Protein AF-A0A967LBC7-F1 (afdb_monomer)

Structure (mmCIF, N/CA/C/O backbone):
data_AF-A0A967LBC7-F1
#
_entry.id   AF-A0A967LBC7-F1
#
loop_
_atom_site.group_PDB
_atom_site.id
_atom_site.type_symbol
_atom_site.label_atom_id
_atom_site.label_alt_id
_atom_site.label_comp_id
_atom_site.label_asym_id
_atom_site.label_entity_id
_atom_site.label_seq_id
_atom_site.pdbx_PDB_ins_code
_atom_site.Cartn_x
_atom_site.Cartn_y
_atom_site.Cartn_z
_atom_site.occupancy
_atom_site.B_iso_or_equiv
_atom_site.auth_seq_id
_atom_site.auth_comp_id
_atom_site.auth_asym_id
_atom_site.auth_atom_id
_atom_site.pdbx_PDB_model_num
ATOM 1 N N . MET A 1 1 ? 9.483 -4.897 -26.899 1.00 40.34 1 MET A N 1
ATOM 2 C CA . MET A 1 1 ? 9.656 -5.469 -25.546 1.00 40.34 1 MET A CA 1
ATOM 3 C C . MET A 1 1 ? 8.285 -5.809 -24.988 1.00 40.34 1 MET A C 1
ATOM 5 O O . MET A 1 1 ? 7.373 -5.030 -25.248 1.00 40.34 1 MET A O 1
ATOM 9 N N . PRO A 1 2 ? 8.104 -6.936 -24.280 1.00 46.12 2 PRO A N 1
ATOM 10 C CA . PRO A 1 2 ? 6.880 -7.150 -23.517 1.00 46.12 2 PRO A CA 1
ATOM 11 C C . PRO A 1 2 ? 6.729 -6.031 -22.470 1.00 46.12 2 PRO A C 1
ATOM 13 O O . PRO A 1 2 ? 7.746 -5.519 -21.991 1.00 46.12 2 PRO A O 1
ATOM 16 N N . PRO A 1 3 ? 5.495 -5.619 -22.133 1.00 53.00 3 PRO A N 1
ATOM 17 C CA . PRO A 1 3 ? 5.282 -4.653 -21.065 1.00 53.00 3 PRO A CA 1
ATOM 18 C C . PRO A 1 3 ? 5.883 -5.194 -19.757 1.00 53.00 3 PRO A C 1
ATOM 20 O O . PRO A 1 3 ? 5.884 -6.417 -19.559 1.00 53.00 3 PRO A O 1
ATOM 23 N N . PRO A 1 4 ? 6.388 -4.321 -18.865 1.00 59.84 4 PRO A N 1
ATOM 24 C CA . PRO A 1 4 ? 6.867 -4.736 -17.554 1.00 59.84 4 PRO A CA 1
ATOM 25 C C . PRO A 1 4 ? 5.818 -5.617 -16.875 1.00 59.84 4 PRO A C 1
ATOM 27 O O . PRO A 1 4 ? 4.621 -5.320 -16.927 1.00 59.84 4 PRO A O 1
ATOM 30 N N . ALA A 1 5 ? 6.244 -6.727 -16.274 1.00 60.44 5 ALA A N 1
ATOM 31 C CA . ALA A 1 5 ? 5.322 -7.600 -15.567 1.00 60.44 5 ALA A CA 1
ATOM 32 C C . ALA A 1 5 ? 4.656 -6.808 -14.431 1.00 60.44 5 ALA A C 1
ATOM 34 O O . ALA A 1 5 ? 5.318 -6.392 -13.480 1.00 60.44 5 ALA A O 1
ATOM 35 N N . ALA A 1 6 ? 3.345 -6.597 -14.541 1.00 63.69 6 ALA A N 1
ATOM 36 C CA . ALA A 1 6 ? 2.558 -5.950 -13.505 1.00 63.69 6 ALA A CA 1
ATOM 37 C C . ALA A 1 6 ? 2.623 -6.781 -12.217 1.00 63.69 6 ALA A C 1
ATOM 39 O O . ALA A 1 6 ? 2.187 -7.935 -12.187 1.00 63.69 6 ALA A O 1
ATOM 40 N N . ARG A 1 7 ? 3.165 -6.188 -11.152 1.00 75.50 7 ARG A N 1
ATOM 41 C CA . ARG A 1 7 ? 3.040 -6.725 -9.794 1.00 75.50 7 ARG A CA 1
ATOM 42 C C . ARG A 1 7 ? 1.600 -6.527 -9.331 1.00 75.50 7 ARG A C 1
ATOM 44 O O . ARG A 1 7 ? 1.000 -5.492 -9.614 1.00 75.50 7 ARG A O 1
ATOM 51 N N . LYS A 1 8 ? 1.035 -7.512 -8.640 1.00 82.00 8 LYS A N 1
ATOM 52 C CA . LYS A 1 8 ? -0.255 -7.377 -7.950 1.00 82.00 8 LYS A CA 1
ATOM 53 C C . LYS A 1 8 ? -0.018 -7.591 -6.469 1.00 82.00 8 LYS A C 1
ATOM 55 O O . LYS A 1 8 ? 0.691 -8.525 -6.107 1.00 82.00 8 LYS A O 1
ATOM 60 N N . LEU A 1 9 ? -0.614 -6.753 -5.636 1.00 85.88 9 LEU A N 1
ATOM 61 C CA . LEU A 1 9 ? -0.541 -6.897 -4.189 1.00 85.88 9 LEU A CA 1
ATOM 62 C C . LEU A 1 9 ? -1.938 -7.155 -3.641 1.00 85.88 9 LEU A C 1
ATOM 64 O O . LEU A 1 9 ? -2.916 -6.527 -4.056 1.00 85.88 9 LEU A O 1
ATOM 68 N N . TRP A 1 10 ? -2.015 -8.155 -2.772 1.00 89.31 10 TRP A N 1
ATOM 69 C CA . TRP A 1 10 ? -3.203 -8.504 -2.013 1.00 89.31 10 TRP A CA 1
ATOM 70 C C . TRP A 1 10 ? -2.913 -8.223 -0.545 1.00 89.31 10 TRP A C 1
ATOM 72 O O . TRP A 1 10 ? -1.948 -8.755 0.003 1.00 89.31 10 TRP A O 1
ATOM 82 N N . GLU A 1 11 ? -3.747 -7.409 0.089 1.00 92.19 11 GLU A N 1
ATOM 83 C CA . GLU A 1 11 ? -3.709 -7.188 1.532 1.00 92.19 11 GLU A CA 1
ATOM 84 C C . GLU A 1 11 ? -4.945 -7.824 2.170 1.00 92.19 11 GLU A C 1
ATOM 86 O O . GLU A 1 11 ? -6.077 -7.450 1.864 1.00 92.19 11 GLU A O 1
ATOM 91 N N . PHE A 1 12 ? -4.723 -8.799 3.049 1.00 96.75 12 PHE A N 1
ATOM 92 C CA . PHE A 1 12 ? -5.750 -9.475 3.831 1.00 96.75 12 PHE A CA 1
ATOM 93 C C . PHE A 1 12 ? -5.919 -8.764 5.173 1.00 96.75 12 PHE A C 1
ATOM 95 O O . PHE A 1 12 ? -4.982 -8.704 5.975 1.00 96.75 12 PHE A O 1
ATOM 102 N N . ALA A 1 13 ? -7.124 -8.270 5.439 1.00 97.19 13 ALA A N 1
ATOM 103 C CA . ALA A 1 13 ? -7.467 -7.598 6.684 1.00 97.19 13 ALA A CA 1
ATOM 104 C C . ALA A 1 13 ? -7.687 -8.638 7.800 1.00 97.19 13 ALA A C 1
ATOM 106 O O . ALA A 1 13 ? -8.698 -9.342 7.820 1.00 97.19 13 ALA A O 1
ATOM 107 N N . LEU A 1 14 ? -6.734 -8.779 8.729 1.00 97.69 14 LEU A N 1
ATOM 108 C CA . LEU A 1 14 ? -6.871 -9.701 9.872 1.00 97.69 14 LEU A CA 1
ATOM 109 C C . LEU A 1 14 ? -7.752 -9.103 10.976 1.00 97.69 14 LEU A C 1
ATOM 111 O O . LEU A 1 14 ? -8.451 -9.832 11.688 1.00 97.69 14 LEU A O 1
ATOM 115 N N . ASP A 1 15 ? -7.728 -7.777 11.062 1.00 97.56 15 ASP A N 1
ATOM 116 C CA . ASP A 1 15 ? -8.656 -6.932 11.799 1.00 97.56 15 ASP A CA 1
ATOM 117 C C . ASP A 1 15 ? -9.381 -6.012 10.810 1.00 97.56 15 ASP A C 1
ATOM 119 O O . ASP A 1 15 ? -8.933 -5.833 9.680 1.00 97.56 15 ASP A O 1
ATOM 123 N N . GLU A 1 16 ? -10.507 -5.435 11.218 1.00 97.19 16 GLU A N 1
ATOM 124 C CA . GLU A 1 16 ? -11.204 -4.433 10.408 1.00 97.19 16 GLU A CA 1
ATOM 125 C C . GLU A 1 16 ? -10.315 -3.200 10.191 1.00 97.19 16 GLU A C 1
ATOM 127 O O . GLU A 1 16 ? -9.728 -2.681 11.139 1.00 97.19 16 GLU A O 1
ATOM 132 N N . ALA A 1 17 ? -10.229 -2.728 8.948 1.00 97.38 17 ALA A N 1
ATOM 133 C CA . ALA A 1 17 ? -9.530 -1.512 8.564 1.00 97.38 17 ALA A CA 1
ATOM 134 C C . ALA A 1 17 ? -10.547 -0.390 8.329 1.00 97.38 17 ALA A C 1
ATOM 136 O O . ALA A 1 17 ? -11.369 -0.458 7.415 1.00 97.38 17 ALA A O 1
ATOM 137 N N . THR A 1 18 ? -10.469 0.659 9.138 1.00 96.81 18 THR A N 1
ATOM 138 C CA . THR A 1 18 ? -11.338 1.837 9.112 1.00 96.81 18 THR A CA 1
ATOM 139 C C . THR A 1 18 ? -10.519 3.093 8.826 1.00 96.81 18 THR A C 1
ATOM 141 O O . THR A 1 18 ? -9.289 3.074 8.831 1.00 96.81 18 THR A O 1
ATOM 144 N N . PHE A 1 19 ? -11.193 4.220 8.600 1.00 96.25 19 PHE A N 1
ATOM 145 C CA . PHE A 1 19 ? -10.516 5.515 8.508 1.00 96.25 19 PHE A CA 1
ATOM 146 C C . PHE A 1 19 ? -9.690 5.834 9.763 1.00 96.25 19 PHE A C 1
ATOM 148 O O . PHE A 1 19 ? -8.570 6.316 9.649 1.00 96.25 19 PHE A O 1
ATOM 155 N N . GLU A 1 20 ? -10.230 5.541 10.947 1.00 96.69 20 GLU A N 1
ATOM 156 C CA . GLU A 1 20 ? -9.634 5.893 12.240 1.00 96.69 20 GLU A CA 1
ATOM 157 C C . GLU A 1 20 ? -8.408 5.041 12.589 1.00 96.69 20 GLU A C 1
ATOM 159 O O . GLU A 1 20 ? -7.430 5.545 13.141 1.00 96.69 20 GLU A O 1
ATOM 164 N N . ASN A 1 21 ? -8.435 3.747 12.252 1.00 96.88 21 ASN A N 1
ATOM 165 C CA . ASN A 1 21 ? -7.347 2.830 12.592 1.00 96.88 21 ASN A CA 1
ATOM 166 C C . ASN A 1 21 ? -6.320 2.625 11.465 1.00 96.88 21 ASN A C 1
ATOM 168 O O . ASN A 1 21 ? -5.491 1.714 11.536 1.00 96.88 21 ASN A O 1
ATOM 172 N N . GLY A 1 22 ? -6.356 3.486 10.445 1.00 96.2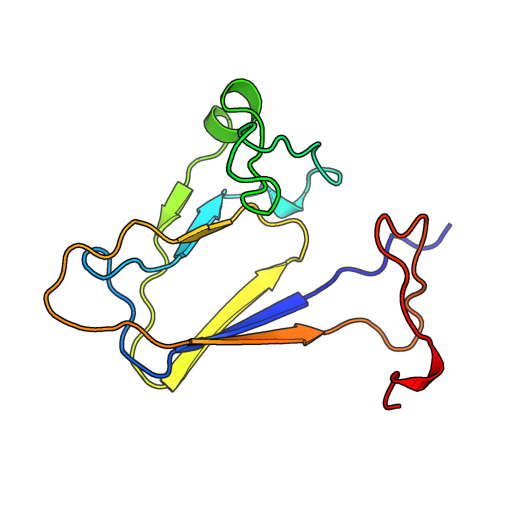5 22 GLY A N 1
ATOM 173 C CA . GLY A 1 22 ? -5.341 3.541 9.399 1.00 96.25 22 GLY A CA 1
ATOM 174 C C . GLY A 1 22 ? -5.580 2.585 8.232 1.00 96.25 22 GLY A C 1
ATOM 175 O O . GLY A 1 22 ? -4.677 1.835 7.861 1.00 96.25 22 GLY A O 1
ATOM 176 N N . CYS A 1 23 ? -6.775 2.579 7.634 1.00 96.56 23 CYS A N 1
ATOM 177 C CA . CYS A 1 23 ? -6.992 1.912 6.345 1.00 96.56 23 CYS A CA 1
ATOM 178 C C . CYS A 1 23 ? -6.093 2.488 5.237 1.00 96.56 23 CYS A C 1
ATOM 180 O O . CYS A 1 23 ? -5.511 3.571 5.368 1.00 96.56 23 CYS A O 1
ATOM 182 N N . LEU A 1 24 ? -5.979 1.746 4.134 1.00 95.81 24 LEU A N 1
ATOM 183 C CA . LEU A 1 24 ? -5.241 2.207 2.966 1.00 95.81 24 LEU A CA 1
ATOM 184 C C . LEU A 1 24 ? -5.978 3.345 2.262 1.00 95.81 24 LEU A C 1
ATOM 186 O O . LEU A 1 24 ? -7.196 3.328 2.109 1.00 95.81 24 LEU A O 1
ATOM 190 N N . PHE A 1 25 ? -5.204 4.285 1.744 1.00 95.94 25 PHE A N 1
ATOM 191 C CA . PHE A 1 25 ? -5.619 5.253 0.744 1.00 95.94 25 PHE A CA 1
ATOM 192 C C . PHE A 1 25 ? -4.927 4.912 -0.564 1.00 95.94 25 PHE A C 1
ATOM 194 O O . PHE A 1 25 ? -3.733 4.631 -0.559 1.00 95.94 25 PHE A O 1
ATOM 201 N N . SER A 1 26 ? -5.659 4.962 -1.671 1.00 95.56 26 SER A N 1
ATOM 202 C CA . SER A 1 26 ? -5.142 4.697 -3.015 1.00 95.56 26 SER A CA 1
ATOM 203 C C 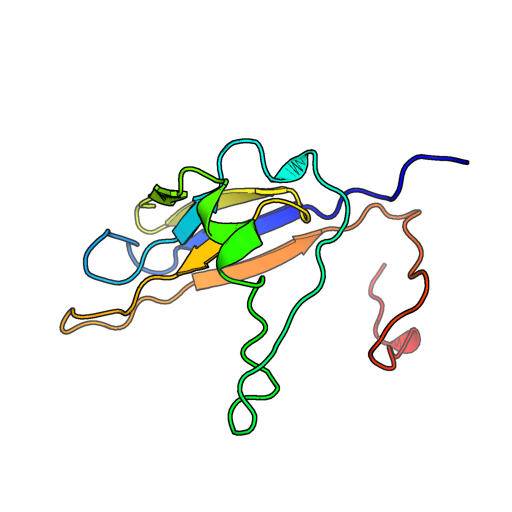. SER A 1 26 ? -5.228 5.951 -3.876 1.00 95.56 26 SER A C 1
ATOM 205 O O . SER A 1 26 ? -6.233 6.655 -3.835 1.00 95.56 26 SER A O 1
ATOM 207 N N . GLY A 1 27 ? -4.182 6.235 -4.649 1.00 96.00 27 GLY A N 1
ATOM 208 C CA . GLY A 1 27 ? -4.170 7.326 -5.618 1.00 96.00 27 GLY A CA 1
ATOM 209 C C . GLY A 1 27 ? -4.902 6.925 -6.893 1.00 96.00 27 GLY A C 1
ATOM 210 O O . GLY A 1 27 ? -4.420 6.059 -7.631 1.00 96.00 27 GLY A O 1
ATOM 211 N N . ASP A 1 28 ? -6.041 7.553 -7.167 1.00 94.94 28 ASP A N 1
ATOM 212 C CA . ASP A 1 28 ? -6.879 7.229 -8.324 1.00 94.94 28 ASP A CA 1
ATOM 213 C C . ASP A 1 28 ? -6.092 7.402 -9.639 1.00 94.94 28 ASP A C 1
ATOM 215 O O . ASP A 1 28 ? -5.502 8.451 -9.896 1.00 94.94 28 ASP A O 1
ATOM 219 N N . GLY A 1 29 ? -6.054 6.358 -10.475 1.00 94.50 29 GLY A N 1
ATOM 220 C CA . GLY A 1 29 ? -5.376 6.372 -11.781 1.00 94.50 29 GLY A CA 1
ATOM 221 C C . GLY A 1 29 ? -3.841 6.354 -11.742 1.00 94.50 29 GLY A C 1
ATOM 222 O O . GLY A 1 29 ? -3.212 6.199 -12.787 1.00 94.50 29 GLY A O 1
ATOM 223 N N . SER A 1 30 ? -3.221 6.436 -10.561 1.00 94.94 30 SER A N 1
ATOM 224 C CA . SER A 1 30 ? -1.755 6.459 -10.413 1.00 94.94 30 SER A CA 1
ATOM 225 C C . SER A 1 30 ? -1.052 5.206 -10.947 1.00 94.94 30 SER A C 1
ATOM 227 O O . SER A 1 30 ? 0.116 5.247 -11.317 1.00 94.94 30 SER A O 1
ATOM 229 N N . ASN A 1 31 ? -1.773 4.091 -11.083 1.00 93.25 31 ASN A N 1
ATOM 230 C CA . ASN A 1 31 ? -1.254 2.853 -11.660 1.00 93.25 31 ASN A CA 1
ATOM 231 C C . ASN A 1 31 ? -0.849 2.961 -13.141 1.00 93.25 31 ASN A C 1
ATOM 233 O O . ASN A 1 31 ? -0.258 2.013 -13.660 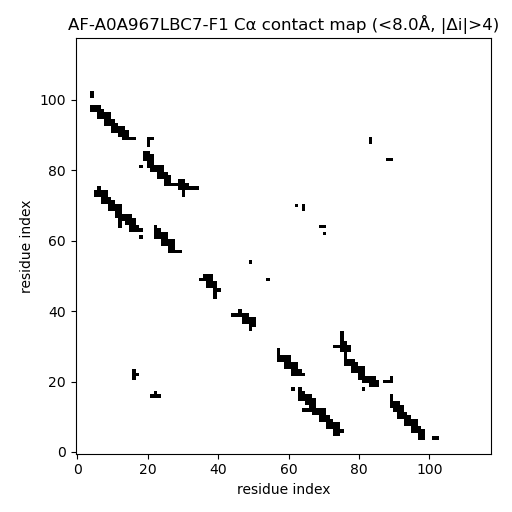1.00 93.25 31 ASN A O 1
ATOM 237 N N . HIS A 1 32 ? -1.229 4.044 -13.823 1.00 91.69 32 HIS A N 1
ATOM 238 C CA . HIS A 1 32 ? -0.866 4.312 -15.214 1.00 91.69 32 HIS A CA 1
ATOM 239 C C . HIS A 1 32 ? 0.474 5.040 -15.361 1.00 91.69 32 HIS A C 1
ATOM 241 O O . HIS A 1 32 ? 0.994 5.127 -16.473 1.00 91.69 32 HIS A O 1
ATOM 247 N N . GLU A 1 33 ? 1.048 5.518 -14.259 1.00 91.00 33 GLU A N 1
ATOM 248 C CA . GLU A 1 33 ? 2.364 6.142 -14.250 1.00 91.00 33 GLU A CA 1
ATOM 249 C C . GLU A 1 33 ? 3.497 5.110 -14.399 1.00 91.00 33 GLU A C 1
ATOM 251 O O . GLU A 1 33 ? 3.336 3.920 -14.074 1.00 91.00 33 GLU A O 1
ATOM 256 N N . PRO A 1 34 ? 4.688 5.548 -14.850 1.00 89.75 34 PRO A N 1
ATOM 257 C CA . PRO A 1 34 ? 5.909 4.792 -14.611 1.00 89.75 34 PRO A CA 1
ATOM 258 C C . PRO A 1 34 ? 6.175 4.644 -13.103 1.00 89.75 34 PRO A C 1
ATOM 260 O O . PRO A 1 34 ? 5.522 5.260 -12.262 1.00 89.75 34 PRO A O 1
ATOM 263 N N . ILE A 1 35 ? 7.170 3.827 -12.748 1.00 86.88 35 ILE A N 1
ATOM 264 C CA . ILE A 1 35 ? 7.663 3.799 -11.367 1.00 86.88 35 ILE A CA 1
ATOM 265 C C . ILE A 1 35 ? 8.203 5.191 -11.031 1.00 86.88 35 ILE A C 1
ATOM 267 O O . ILE A 1 35 ? 9.158 5.648 -11.656 1.00 86.88 35 ILE A O 1
ATOM 271 N N . LEU A 1 36 ? 7.561 5.853 -10.070 1.00 90.50 36 LEU A N 1
ATOM 272 C CA . LEU A 1 36 ? 7.952 7.175 -9.598 1.00 90.50 36 LEU A CA 1
ATOM 273 C C . LEU A 1 36 ? 9.158 7.066 -8.662 1.00 90.50 36 LEU A C 1
ATOM 275 O O . LEU A 1 36 ? 9.308 6.080 -7.930 1.00 90.50 36 LEU A O 1
ATOM 279 N N . ASP A 1 37 ? 9.994 8.099 -8.664 1.00 90.25 37 ASP A N 1
ATOM 280 C CA . ASP A 1 37 ? 11.103 8.194 -7.724 1.00 90.25 37 ASP A CA 1
ATOM 281 C C . ASP A 1 37 ? 10.583 8.283 -6.288 1.00 90.25 37 ASP A C 1
ATOM 283 O O . ASP A 1 37 ? 9.559 8.914 -6.009 1.00 90.25 37 ASP A O 1
ATOM 287 N N . HIS A 1 38 ? 11.306 7.630 -5.381 1.00 91.56 38 HIS A N 1
ATOM 288 C CA . HIS A 1 38 ? 11.026 7.667 -3.953 1.00 91.56 38 HIS A CA 1
ATOM 289 C C . HIS A 1 38 ? 12.157 8.387 -3.226 1.00 91.56 38 HIS A C 1
ATOM 291 O O . HIS A 1 38 ? 13.336 8.190 -3.525 1.00 91.56 38 HIS A O 1
ATOM 297 N N . ILE A 1 39 ? 11.779 9.190 -2.243 1.00 93.62 39 ILE A N 1
ATOM 298 C CA . ILE A 1 39 ? 12.663 9.829 -1.276 1.00 93.62 39 ILE A CA 1
ATOM 299 C C . ILE A 1 39 ? 12.438 9.194 0.095 1.00 93.62 39 ILE A C 1
ATOM 301 O O . ILE A 1 39 ? 11.369 8.651 0.364 1.00 93.62 39 ILE A O 1
ATOM 305 N N . ALA A 1 40 ? 13.433 9.272 0.967 1.00 92.25 40 ALA A N 1
ATOM 306 C CA . ALA A 1 40 ? 13.299 8.878 2.362 1.00 92.25 40 ALA A CA 1
ATOM 307 C C . ALA A 1 40 ? 13.803 10.020 3.253 1.00 92.25 40 ALA A C 1
ATOM 309 O O . ALA A 1 40 ? 14.808 10.652 2.903 1.00 92.25 40 ALA A O 1
ATOM 310 N N . PRO A 1 41 ? 13.144 10.304 4.389 1.00 92.69 41 PRO A N 1
ATOM 311 C CA . PRO A 1 41 ? 13.715 11.175 5.407 1.00 92.69 41 PRO A CA 1
ATOM 312 C C . PRO A 1 41 ? 15.086 10.646 5.871 1.00 92.69 41 PRO A C 1
ATOM 314 O O . PRO A 1 41 ? 15.260 9.427 5.942 1.00 92.69 41 PRO A O 1
ATOM 317 N N . PRO A 1 42 ? 16.053 11.521 6.222 1.00 91.88 42 PRO A N 1
ATOM 318 C CA . PRO A 1 42 ? 17.409 11.101 6.592 1.00 91.88 42 PRO A CA 1
ATOM 319 C C . PRO A 1 42 ? 17.466 10.044 7.703 1.00 91.88 42 PRO A C 1
ATOM 321 O O . PRO A 1 42 ? 18.269 9.117 7.624 1.00 91.88 42 PRO A O 1
ATOM 324 N N . ASP A 1 43 ? 16.580 10.154 8.695 1.00 94.50 43 ASP A N 1
ATOM 325 C CA . ASP A 1 43 ? 16.531 9.260 9.858 1.00 94.50 43 ASP A CA 1
ATOM 326 C C . ASP A 1 43 ? 15.570 8.067 9.670 1.00 94.50 43 ASP A C 1
ATOM 328 O O . ASP A 1 43 ? 15.454 7.209 10.545 1.00 94.50 43 ASP A O 1
ATOM 332 N N . GLU A 1 44 ? 14.894 7.975 8.519 1.00 91.75 44 GLU A N 1
ATOM 333 C CA . GLU A 1 44 ? 13.900 6.940 8.214 1.00 91.75 44 GLU A CA 1
ATOM 334 C C . GLU A 1 44 ? 14.135 6.334 6.815 1.00 91.75 44 GLU A C 1
ATOM 336 O O . GLU A 1 44 ? 13.268 6.414 5.944 1.00 91.75 44 GLU A O 1
ATOM 341 N N . PRO A 1 45 ? 15.287 5.682 6.558 1.00 87.38 45 PRO A N 1
ATOM 342 C CA . PRO A 1 45 ? 15.692 5.249 5.212 1.00 87.38 45 PRO A CA 1
ATOM 343 C C . PRO A 1 45 ? 14.759 4.210 4.568 1.00 87.38 45 PRO A C 1
ATOM 345 O O . PRO A 1 45 ? 14.807 3.994 3.358 1.00 87.38 45 PRO A O 1
ATOM 348 N N . PHE A 1 46 ? 13.913 3.556 5.366 1.00 86.00 46 PHE A N 1
ATOM 349 C CA . PHE A 1 46 ? 12.918 2.585 4.903 1.00 86.00 46 PHE A CA 1
ATOM 350 C C . PHE A 1 46 ? 11.519 3.195 4.722 1.00 86.00 46 PHE A C 1
ATOM 352 O O . PHE A 1 46 ? 10.628 2.524 4.205 1.00 86.00 46 PHE A O 1
ATOM 359 N N . ASN A 1 47 ? 11.320 4.457 5.117 1.00 89.12 47 ASN A N 1
ATOM 360 C CA . ASN A 1 47 ? 10.089 5.204 4.888 1.00 89.12 47 ASN A CA 1
ATOM 361 C C . ASN A 1 47 ? 10.139 5.864 3.503 1.00 89.12 47 ASN A C 1
ATOM 363 O O . ASN A 1 47 ? 10.362 7.068 3.367 1.00 89.12 47 ASN A O 1
ATOM 367 N N . LEU A 1 48 ? 9.991 5.034 2.468 1.00 90.12 48 LEU A N 1
ATOM 368 C CA . LEU A 1 48 ? 9.982 5.477 1.079 1.00 90.12 48 LEU A CA 1
ATOM 369 C C . LEU A 1 48 ? 8.683 6.225 0.768 1.00 90.12 48 LEU A C 1
ATOM 371 O O . LEU A 1 48 ? 7.590 5.672 0.867 1.00 90.12 48 LEU A O 1
ATOM 375 N N . GLN A 1 49 ? 8.821 7.469 0.333 1.00 92.62 49 GLN A N 1
ATOM 376 C CA . GLN A 1 49 ? 7.724 8.369 0.005 1.00 92.62 49 GLN A CA 1
ATOM 377 C C . GLN A 1 49 ? 7.897 8.904 -1.412 1.00 92.62 49 GLN A C 1
ATOM 379 O O . GLN A 1 49 ? 9.013 9.148 -1.865 1.00 92.62 49 GLN A O 1
ATOM 384 N N . VAL A 1 50 ? 6.793 9.137 -2.114 1.00 94.12 50 VAL A N 1
ATOM 385 C CA . VAL A 1 50 ? 6.822 9.898 -3.368 1.00 94.12 50 VAL A CA 1
ATOM 386 C C . VAL A 1 50 ? 6.918 11.390 -3.032 1.00 94.12 50 VAL A C 1
ATOM 388 O O . VAL A 1 50 ? 6.218 11.829 -2.115 1.00 94.12 50 VAL A O 1
ATOM 391 N N . PRO A 1 51 ? 7.732 12.187 -3.756 1.00 94.38 51 PRO A N 1
ATOM 392 C CA . PRO A 1 51 ? 7.830 13.623 -3.522 1.00 94.38 51 PRO A CA 1
ATOM 393 C C . PRO A 1 51 ? 6.451 14.311 -3.456 1.00 94.38 51 PRO A C 1
ATOM 395 O O . PRO A 1 51 ? 5.593 14.037 -4.310 1.00 94.38 51 PRO A O 1
ATOM 398 N N . PRO A 1 52 ? 6.198 15.196 -2.471 1.00 92.12 52 PRO A N 1
ATOM 399 C CA . PRO A 1 52 ? 4.881 15.803 -2.251 1.00 92.12 52 PRO A CA 1
ATOM 400 C C . PRO A 1 52 ? 4.289 16.518 -3.477 1.00 92.12 52 PRO A C 1
ATOM 402 O O . PRO A 1 52 ? 3.081 16.471 -3.716 1.00 92.12 52 PRO A O 1
ATOM 405 N N . GLU A 1 53 ? 5.126 17.149 -4.296 1.00 94.19 53 GLU A N 1
ATOM 406 C CA . GLU A 1 53 ? 4.763 17.834 -5.541 1.00 94.19 53 GLU A CA 1
ATOM 407 C C . GLU A 1 53 ? 4.265 16.889 -6.650 1.00 94.19 53 GLU A C 1
ATOM 409 O O . GLU A 1 53 ? 3.605 17.318 -7.604 1.00 94.19 53 GLU A O 1
ATOM 414 N N . ILE A 1 54 ? 4.574 15.596 -6.538 1.00 93.75 54 ILE A N 1
ATOM 415 C CA . ILE A 1 54 ? 4.047 14.542 -7.406 1.00 93.75 54 ILE A CA 1
ATOM 416 C C . ILE A 1 54 ? 2.827 13.899 -6.746 1.00 93.75 54 ILE A C 1
ATOM 418 O O . ILE A 1 54 ? 1.788 13.771 -7.392 1.00 93.75 54 ILE A O 1
ATOM 422 N N . ALA A 1 55 ? 2.917 13.545 -5.460 1.00 92.38 55 ALA A N 1
ATOM 423 C CA . ALA A 1 55 ? 1.832 12.887 -4.729 1.00 92.38 55 ALA A CA 1
ATOM 424 C C . ALA A 1 55 ? 0.541 13.728 -4.706 1.00 92.38 55 ALA A C 1
ATOM 426 O O . ALA A 1 55 ? -0.551 13.194 -4.889 1.00 92.38 55 ALA A O 1
ATOM 427 N N . SER A 1 56 ? 0.666 15.054 -4.577 1.00 94.44 56 SER A N 1
ATOM 428 C CA . SER A 1 56 ? -0.457 16.008 -4.583 1.00 94.44 56 SER A CA 1
ATOM 429 C C . SER A 1 56 ? -1.260 16.056 -5.890 1.00 94.44 56 SER A C 1
ATOM 431 O O . SER A 1 56 ? -2.350 16.627 -5.912 1.00 94.44 56 SER A O 1
ATOM 433 N N . ARG A 1 57 ? -0.767 15.44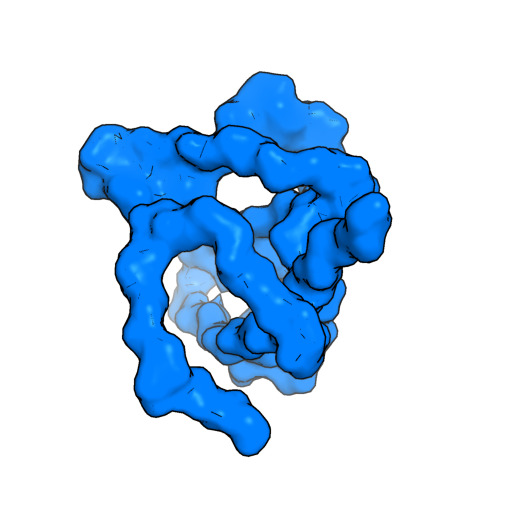6 -6.977 1.00 95.69 57 ARG A N 1
ATOM 434 C CA . ARG A 1 57 ? -1.485 15.349 -8.260 1.00 95.69 57 ARG A CA 1
ATOM 435 C C . ARG A 1 57 ? -2.593 14.300 -8.238 1.00 95.69 57 ARG A C 1
ATOM 437 O O . ARG A 1 57 ? -3.468 14.332 -9.100 1.00 95.69 57 ARG A O 1
ATOM 444 N N . TYR A 1 58 ? -2.561 13.381 -7.275 1.00 95.50 58 TYR A N 1
ATOM 445 C CA . TYR A 1 58 ? -3.503 12.274 -7.189 1.00 95.50 58 TYR A CA 1
ATOM 446 C C . TYR A 1 58 ? -4.523 12.516 -6.092 1.00 95.50 58 TYR A C 1
ATOM 448 O O . TYR A 1 58 ? -4.194 12.841 -4.951 1.00 95.50 58 TYR A O 1
ATOM 456 N N . ARG A 1 59 ? -5.791 12.284 -6.431 1.00 96.44 59 ARG A N 1
ATOM 457 C CA . ARG A 1 59 ? -6.831 12.152 -5.419 1.00 96.44 59 ARG A CA 1
ATOM 458 C C . ARG A 1 59 ? -6.594 10.848 -4.665 1.00 96.44 59 ARG A C 1
ATOM 460 O O . ARG A 1 59 ? -6.619 9.777 -5.265 1.00 96.44 59 ARG A O 1
ATOM 467 N N . MET A 1 60 ? -6.390 10.959 -3.358 1.00 95.69 60 MET A N 1
ATOM 468 C CA . MET A 1 60 ? -6.249 9.808 -2.473 1.00 95.69 60 MET A CA 1
ATOM 469 C C . MET A 1 60 ? -7.626 9.390 -1.954 1.00 95.69 60 MET A C 1
ATOM 471 O O . MET A 1 60 ? -8.275 10.140 -1.223 1.00 95.69 60 MET A O 1
ATOM 475 N N . THR A 1 61 ? -8.066 8.193 -2.326 1.00 95.81 61 THR A N 1
ATOM 476 C CA . THR A 1 61 ? -9.356 7.623 -1.930 1.00 95.81 61 THR A CA 1
ATOM 477 C C . THR A 1 61 ? -9.141 6.538 -0.884 1.00 95.81 61 THR A C 1
ATOM 479 O O . THR A 1 61 ? -8.365 5.607 -1.094 1.00 95.81 61 THR A O 1
ATOM 482 N N . ALA A 1 62 ? -9.820 6.655 0.254 1.00 96.31 62 ALA A N 1
ATOM 483 C CA . ALA A 1 62 ? -9.754 5.649 1.304 1.00 96.31 62 ALA A CA 1
ATOM 484 C C . ALA A 1 62 ? -10.434 4.344 0.883 1.00 96.31 62 ALA A C 1
ATOM 486 O O . ALA A 1 62 ? -11.495 4.353 0.257 1.00 96.31 62 ALA A O 1
ATOM 487 N N . ALA A 1 63 ? -9.855 3.233 1.316 1.00 95.50 63 ALA A N 1
ATOM 488 C CA . ALA A 1 63 ? -10.350 1.887 1.098 1.00 95.50 63 ALA A CA 1
ATOM 489 C C . ALA A 1 63 ? -10.460 1.142 2.442 1.00 95.50 63 ALA A C 1
ATOM 491 O O . ALA A 1 63 ? -9.595 0.323 2.764 1.00 95.50 63 ALA A O 1
ATOM 492 N N . PRO A 1 64 ? -11.502 1.418 3.253 1.00 96.88 64 PRO A N 1
ATOM 493 C CA . PRO A 1 64 ? -11.829 0.599 4.415 1.00 96.88 64 PRO A CA 1
ATOM 494 C C . PRO A 1 64 ? -12.136 -0.841 3.998 1.00 96.88 64 PRO A C 1
ATOM 496 O O . PRO A 1 64 ? -12.767 -1.077 2.965 1.00 96.88 64 PRO A O 1
ATOM 499 N N . VAL A 1 65 ? -11.719 -1.805 4.815 1.00 97.62 65 VAL A N 1
ATOM 500 C CA . VAL A 1 65 ? -11.890 -3.235 4.533 1.00 97.62 65 VAL A CA 1
ATOM 501 C C . VAL A 1 65 ? -12.376 -3.935 5.801 1.00 97.62 65 VAL A C 1
ATOM 503 O O . VAL A 1 65 ? -11.715 -3.831 6.835 1.00 97.62 65 VAL A O 1
ATOM 506 N N . PRO A 1 66 ? -13.506 -4.664 5.766 1.00 97.75 66 PRO A N 1
ATOM 507 C CA . PRO A 1 66 ? -13.969 -5.415 6.926 1.00 97.75 66 PRO A CA 1
ATOM 508 C C . PRO A 1 66 ? -12.986 -6.534 7.278 1.00 97.75 66 PRO A C 1
ATOM 510 O O . PRO A 1 66 ? -12.241 -7.022 6.425 1.00 97.75 66 PRO A O 1
ATOM 513 N N . ARG A 1 67 ? -13.020 -7.004 8.527 1.00 97.88 67 ARG A N 1
ATOM 514 C CA . ARG A 1 67 ? -12.221 -8.160 8.954 1.00 97.88 67 ARG A CA 1
ATOM 515 C C . ARG A 1 67 ? -12.463 -9.367 8.036 1.00 97.88 67 ARG A C 1
ATOM 517 O O . ARG A 1 67 ? -13.603 -9.772 7.825 1.00 97.88 67 ARG A O 1
ATOM 524 N N . GLY A 1 68 ? -11.385 -9.978 7.554 1.00 97.44 68 GLY A N 1
ATOM 525 C CA . GLY A 1 68 ? -11.400 -11.089 6.598 1.00 97.44 68 GLY A CA 1
ATOM 526 C C . GLY A 1 68 ? -11.546 -10.656 5.136 1.00 97.44 68 GLY A C 1
ATOM 527 O O . GLY A 1 68 ? -11.466 -11.501 4.247 1.00 97.44 68 GLY A O 1
ATOM 528 N N . GLY A 1 69 ? -11.746 -9.363 4.875 1.00 97.75 69 GLY A N 1
ATOM 529 C CA . GLY A 1 69 ? -11.758 -8.801 3.533 1.00 97.75 69 GLY A CA 1
ATOM 530 C C . GLY A 1 69 ? -10.361 -8.719 2.920 1.00 97.75 69 GLY A C 1
ATOM 531 O O . GLY A 1 69 ? -9.340 -8.863 3.600 1.00 97.75 69 GLY A O 1
ATOM 532 N N . VAL A 1 70 ? -10.331 -8.476 1.610 1.00 96.31 70 VAL A N 1
ATOM 533 C CA . VAL A 1 70 ? -9.095 -8.375 0.829 1.00 96.31 70 VAL A CA 1
ATOM 534 C C . VAL A 1 70 ? -9.122 -7.104 -0.006 1.00 96.31 70 VAL A C 1
ATOM 536 O O . VAL A 1 70 ? -10.093 -6.854 -0.722 1.00 96.31 70 VAL A O 1
ATOM 539 N N . SER A 1 71 ? -8.045 -6.325 0.065 1.00 93.75 71 SER A N 1
ATOM 540 C CA . SER A 1 71 ? -7.772 -5.227 -0.862 1.00 93.75 71 SER A CA 1
ATOM 541 C C . SER A 1 71 ? -6.826 -5.702 -1.961 1.00 93.75 71 SER A C 1
ATOM 543 O O . SER A 1 71 ? -5.799 -6.323 -1.681 1.00 93.75 71 SER A O 1
ATOM 545 N N . PHE A 1 72 ? -7.166 -5.400 -3.2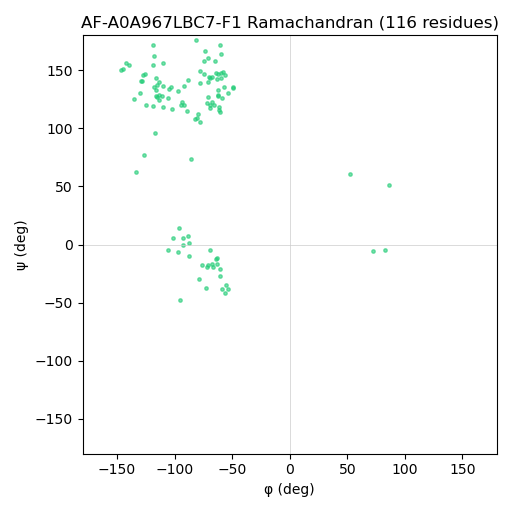13 1.00 94.12 72 PHE A N 1
ATOM 546 C CA . PHE A 1 72 ? -6.362 -5.726 -4.388 1.00 94.12 72 PHE A CA 1
ATOM 547 C C . PHE A 1 72 ? -5.884 -4.436 -5.036 1.00 94.12 72 PHE A C 1
ATOM 549 O O . PHE A 1 72 ? -6.704 -3.591 -5.395 1.00 94.12 72 PHE A O 1
ATOM 556 N N . HIS A 1 73 ? -4.580 -4.304 -5.262 1.00 92.06 73 HIS A N 1
ATOM 557 C CA . HIS A 1 73 ? -4.052 -3.155 -5.988 1.00 92.06 73 HIS A CA 1
ATOM 558 C C . HIS A 1 73 ? -2.928 -3.524 -6.955 1.00 92.06 73 HIS A C 1
ATOM 560 O O . HIS A 1 73 ? -2.248 -4.552 -6.843 1.00 92.06 73 HIS A O 1
ATOM 566 N N . HIS A 1 74 ? -2.785 -2.678 -7.973 1.00 93.12 74 HIS A N 1
ATOM 567 C CA . HIS A 1 74 ? -1.724 -2.779 -8.960 1.00 93.12 74 HIS A CA 1
ATOM 568 C C . HIS A 1 74 ? -0.404 -2.314 -8.337 1.00 93.12 74 HIS A C 1
ATOM 570 O O . HIS A 1 74 ? -0.383 -1.388 -7.535 1.00 93.12 74 HIS A O 1
ATOM 576 N N . GLY A 1 75 ? 0.720 -2.904 -8.735 1.00 90.25 75 GLY A N 1
ATOM 577 C CA . GLY A 1 75 ? 2.031 -2.598 -8.155 1.00 90.25 75 GLY A CA 1
ATOM 578 C C . GLY A 1 75 ? 2.580 -1.204 -8.473 1.00 90.25 75 GLY A C 1
ATOM 579 O O . GLY A 1 75 ? 3.652 -0.868 -7.990 1.00 90.25 75 GLY A O 1
ATOM 580 N N . HIS A 1 76 ? 1.885 -0.426 -9.308 1.00 92.12 76 HIS A N 1
ATOM 581 C CA . HIS A 1 76 ? 2.167 0.997 -9.555 1.00 92.12 76 HIS A CA 1
ATOM 582 C C . HIS A 1 76 ? 1.132 1.917 -8.886 1.00 92.12 76 HIS A C 1
ATOM 584 O O . HIS A 1 76 ? 1.252 3.131 -8.980 1.00 92.12 76 HIS A O 1
ATOM 590 N N . THR A 1 77 ? 0.081 1.375 -8.260 1.00 94.00 77 THR A N 1
ATOM 591 C CA . THR A 1 77 ? -0.885 2.203 -7.532 1.00 94.00 77 THR A CA 1
ATOM 592 C C . THR A 1 77 ? -0.175 2.829 -6.340 1.00 94.00 77 THR A C 1
ATOM 594 O O . THR A 1 77 ? 0.302 2.109 -5.460 1.00 94.00 77 THR A O 1
ATOM 597 N N . LEU A 1 78 ? -0.141 4.158 -6.287 1.00 94.69 78 LEU A N 1
ATOM 598 C CA . LEU A 1 78 ? 0.273 4.873 -5.089 1.00 94.69 78 LEU A CA 1
ATOM 599 C C . LEU A 1 78 ? -0.689 4.545 -3.961 1.00 94.69 78 LEU A C 1
ATOM 601 O O . LEU A 1 78 ? -1.904 4.672 -4.117 1.00 94.69 78 LEU A O 1
ATOM 605 N N . HIS A 1 79 ? -0.143 4.118 -2.832 1.00 94.31 79 HIS A N 1
ATOM 606 C CA . HIS A 1 79 ? -0.930 3.793 -1.660 1.00 94.31 79 HIS A CA 1
ATOM 607 C C . HIS A 1 79 ? -0.183 4.164 -0.385 1.00 94.31 79 HIS A C 1
ATOM 609 O O . HIS A 1 79 ? 1.043 4.164 -0.344 1.00 94.31 79 HIS A O 1
ATOM 615 N N . GLN A 1 80 ? -0.940 4.491 0.656 1.00 93.50 80 GLN A N 1
ATOM 616 C CA . GLN A 1 80 ? -0.414 4.768 1.990 1.00 93.50 80 GLN A CA 1
ATOM 617 C C . GLN A 1 80 ? -1.416 4.305 3.044 1.00 93.50 80 GLN A C 1
ATOM 619 O O . GLN A 1 80 ? -2.621 4.339 2.799 1.00 93.50 80 GLN A O 1
ATOM 624 N N . SER A 1 81 ? -0.937 3.898 4.217 1.00 92.88 81 SER A N 1
ATOM 625 C CA . SER A 1 81 ? -1.795 3.743 5.398 1.00 92.88 81 SER A CA 1
ATOM 626 C C . SER A 1 81 ? -1.780 5.044 6.192 1.00 92.88 81 SER A C 1
ATOM 628 O O . SER A 1 81 ? -0.715 5.627 6.392 1.00 92.88 81 SER A O 1
ATOM 630 N N . SER A 1 82 ? -2.939 5.501 6.661 1.00 87.31 82 SER A N 1
ATOM 631 C CA . SER A 1 82 ? -2.981 6.614 7.617 1.00 87.31 82 SER A CA 1
ATOM 632 C C . SER A 1 82 ? -2.467 6.189 8.993 1.00 87.31 82 SER A C 1
ATOM 634 O O . SER A 1 82 ? -2.429 5.001 9.319 1.00 87.31 82 SER A O 1
ATOM 636 N N . ALA A 1 83 ? -2.088 7.170 9.817 1.00 92.62 83 ALA A N 1
ATOM 637 C CA . ALA A 1 83 ? -1.759 6.921 11.214 1.00 92.62 83 ALA A CA 1
ATOM 638 C C . ALA A 1 83 ? -2.945 6.254 11.926 1.00 92.62 83 ALA A C 1
ATOM 640 O O . ALA A 1 83 ? -4.090 6.671 11.762 1.00 92.62 83 ALA A O 1
ATOM 641 N N . ASN A 1 84 ? -2.663 5.227 12.725 1.00 97.00 84 ASN A N 1
ATOM 642 C CA . ASN A 1 84 ? -3.667 4.610 13.578 1.00 97.00 84 ASN A CA 1
ATOM 643 C C . ASN A 1 84 ? -3.799 5.438 14.861 1.00 97.00 84 ASN A C 1
ATOM 645 O O . ASN A 1 84 ? -2.897 5.422 15.697 1.00 97.00 84 ASN A O 1
ATOM 649 N N . THR A 1 85 ? -4.910 6.161 15.000 1.00 96.94 85 THR A N 1
ATOM 650 C CA . THR A 1 85 ? -5.212 6.980 16.187 1.00 96.94 85 THR A CA 1
ATOM 651 C C . THR A 1 85 ? -6.201 6.310 17.141 1.00 96.94 85 THR A C 1
ATOM 653 O O . THR A 1 85 ? -6.632 6.936 18.105 1.00 96.94 85 THR A O 1
ATOM 656 N N . SER A 1 86 ? -6.579 5.059 16.868 1.00 96.31 86 SER A N 1
ATOM 657 C CA . SER A 1 86 ? -7.480 4.276 17.716 1.00 96.31 86 SER A CA 1
ATOM 658 C C . SER A 1 86 ? -6.748 3.632 18.903 1.00 96.31 86 SER A C 1
ATOM 660 O O . SER A 1 86 ? -5.523 3.680 19.014 1.00 96.31 86 SER A 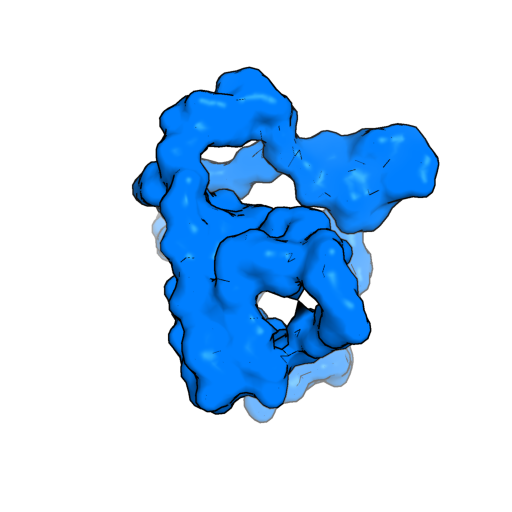O 1
ATOM 662 N N . ASP A 1 87 ? -7.502 2.968 19.779 1.00 96.81 87 ASP A N 1
ATOM 663 C CA . ASP A 1 87 ? -6.994 2.219 20.933 1.00 96.81 87 ASP A CA 1
ATOM 664 C C . ASP A 1 87 ? -6.646 0.749 20.616 1.00 96.81 87 ASP A C 1
ATOM 666 O O . ASP A 1 87 ? -6.334 -0.033 21.519 1.00 96.81 87 ASP A O 1
ATOM 670 N N . ARG A 1 88 ? -6.695 0.345 19.337 1.00 94.75 88 ARG A N 1
ATOM 671 C CA . ARG A 1 88 ? -6.504 -1.048 18.902 1.00 94.75 88 ARG A CA 1
ATOM 672 C C . ARG A 1 88 ? -5.453 -1.175 17.812 1.00 94.75 88 ARG A C 1
ATOM 674 O O . ARG A 1 88 ? -5.340 -0.347 16.912 1.00 94.75 88 ARG A O 1
ATOM 681 N N . PHE A 1 89 ? -4.725 -2.288 17.834 1.00 96.69 89 PHE A N 1
ATOM 682 C CA . PHE A 1 89 ? -3.878 -2.680 16.710 1.00 96.69 89 PHE A CA 1
ATOM 683 C C . PHE A 1 89 ? -4.726 -3.054 15.485 1.00 96.69 89 PHE A C 1
ATOM 685 O O . PHE A 1 89 ? -5.778 -3.676 15.622 1.00 96.69 89 PHE A O 1
ATOM 692 N N . ARG A 1 90 ? -4.221 -2.725 14.290 1.00 97.19 90 ARG A N 1
ATOM 693 C CA . ARG A 1 90 ? -4.813 -3.086 12.992 1.00 97.19 90 ARG A CA 1
ATOM 694 C C . ARG A 1 90 ? -3.859 -3.992 12.219 1.00 97.19 90 ARG A C 1
ATOM 696 O O . ARG A 1 90 ? -2.937 -3.513 11.556 1.00 97.19 90 ARG A O 1
ATOM 703 N N . ARG A 1 91 ? -4.055 -5.306 12.298 1.00 97.56 91 ARG A N 1
ATOM 704 C CA . ARG A 1 91 ? -3.179 -6.283 11.636 1.00 97.56 91 ARG A CA 1
ATOM 705 C C . ARG A 1 91 ? -3.654 -6.572 10.214 1.00 97.56 91 ARG A C 1
ATOM 707 O O . ARG A 1 91 ? -4.849 -6.709 9.955 1.00 97.56 91 ARG A O 1
ATOM 714 N N . ALA A 1 92 ? -2.697 -6.733 9.310 1.00 96.75 92 ALA A N 1
ATOM 715 C CA . ALA A 1 92 ? -2.933 -7.169 7.941 1.00 96.75 92 ALA A CA 1
ATOM 716 C C . ALA A 1 92 ? -1.802 -8.095 7.481 1.00 96.75 92 ALA A C 1
ATOM 718 O O . ALA A 1 92 ? -0.693 -8.031 8.014 1.00 96.75 92 ALA A O 1
ATOM 719 N N . ALA A 1 93 ? -2.085 -8.947 6.499 1.00 96.50 93 ALA A N 1
ATOM 720 C CA . ALA A 1 93 ? -1.079 -9.751 5.814 1.00 96.50 93 ALA A CA 1
ATOM 721 C C . ALA A 1 93 ? -1.025 -9.346 4.340 1.00 96.50 93 ALA A C 1
ATOM 723 O O . ALA A 1 93 ? -2.053 -9.335 3.669 1.00 96.50 93 ALA A O 1
ATOM 724 N N . ALA A 1 94 ? 0.164 -9.026 3.837 1.00 93.62 94 ALA A N 1
ATOM 725 C CA . ALA A 1 94 ? 0.361 -8.560 2.471 1.00 93.62 94 ALA A CA 1
ATOM 726 C C . ALA A 1 94 ? 1.113 -9.616 1.649 1.00 93.62 94 ALA A C 1
ATOM 728 O O . ALA A 1 94 ? 2.173 -10.088 2.059 1.00 93.62 94 ALA A O 1
ATOM 729 N N . ILE A 1 95 ? 0.570 -9.982 0.486 1.00 91.69 95 ILE A N 1
ATOM 730 C CA . ILE A 1 95 ? 1.168 -10.955 -0.435 1.00 91.69 95 ILE A CA 1
ATOM 731 C C . ILE A 1 95 ? 1.329 -10.320 -1.813 1.00 91.69 95 ILE A C 1
ATOM 733 O O . ILE A 1 95 ? 0.357 -9.912 -2.4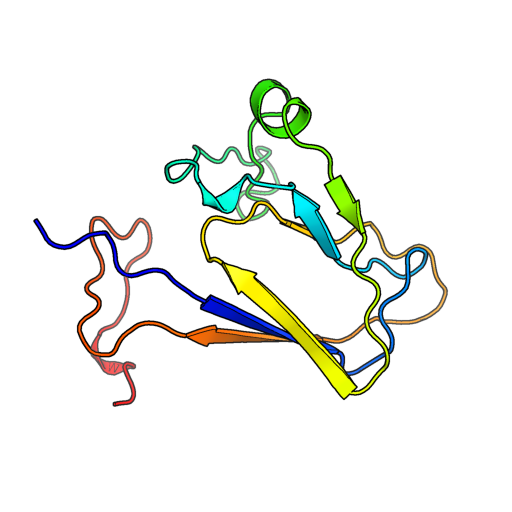54 1.00 91.69 95 ILE A O 1
ATOM 737 N N . HIS A 1 96 ? 2.573 -10.262 -2.280 1.00 89.00 96 HIS A N 1
ATOM 738 C CA . HIS A 1 96 ? 2.915 -9.767 -3.607 1.00 89.00 96 HIS A CA 1
ATOM 739 C C . HIS A 1 96 ? 2.992 -10.929 -4.593 1.00 89.00 96 HIS A C 1
ATOM 741 O O . HIS A 1 96 ? 3.792 -11.846 -4.426 1.00 89.00 96 HIS A O 1
ATOM 747 N N . TYR A 1 97 ? 2.196 -10.853 -5.653 1.00 86.44 97 TYR A N 1
ATOM 748 C CA . TYR A 1 97 ? 2.212 -11.803 -6.753 1.00 86.44 97 TYR A CA 1
ATOM 749 C C . TYR A 1 97 ? 2.933 -11.204 -7.955 1.00 86.44 97 TYR A C 1
ATOM 751 O O . TYR A 1 97 ? 2.696 -10.057 -8.356 1.00 86.44 97 TYR A O 1
ATOM 759 N N . LEU A 1 98 ? 3.784 -12.021 -8.565 1.00 84.50 98 LEU A N 1
ATOM 760 C CA . LEU A 1 98 ? 4.428 -11.737 -9.837 1.00 84.50 98 LEU A CA 1
ATOM 761 C C . LEU A 1 98 ? 4.005 -12.795 -10.852 1.00 84.50 98 LEU A C 1
ATOM 763 O O . LEU A 1 98 ? 3.647 -13.917 -10.494 1.00 84.50 98 LEU A O 1
ATOM 767 N N . ARG A 1 99 ? 4.051 -12.444 -12.138 1.00 84.62 99 ARG A N 1
ATOM 768 C CA . ARG A 1 99 ? 3.925 -13.456 -13.190 1.00 84.62 99 ARG A CA 1
ATOM 769 C C . ARG A 1 99 ? 5.092 -14.438 -13.093 1.00 84.62 99 ARG A C 1
ATOM 771 O O . ARG A 1 99 ? 6.209 -14.025 -12.800 1.00 84.62 99 ARG A O 1
ATOM 778 N N . ASN A 1 100 ? 4.852 -15.701 -13.431 1.00 83.38 100 ASN A N 1
ATOM 779 C CA . ASN A 1 100 ? 5.889 -16.739 -13.406 1.00 83.38 100 ASN A CA 1
ATOM 780 C C . ASN A 1 100 ? 7.069 -16.440 -14.361 1.00 83.38 100 ASN A C 1
ATOM 782 O O . ASN A 1 100 ? 8.208 -16.841 -14.144 1.00 83.38 100 ASN A O 1
ATOM 786 N N . ASP A 1 101 ? 6.812 -15.686 -15.430 1.00 84.19 101 ASP A N 1
ATOM 787 C CA . ASP A 1 101 ? 7.830 -15.244 -16.383 1.00 84.19 101 ASP A CA 1
ATOM 788 C C . ASP A 1 101 ? 8.426 -13.864 -16.056 1.00 84.19 101 ASP A C 1
ATOM 790 O O . ASP A 1 101 ? 9.243 -13.353 -16.823 1.00 84.19 101 ASP A O 1
ATOM 794 N N . ALA A 1 102 ? 8.062 -13.257 -14.920 1.00 81.44 102 ALA A N 1
ATOM 795 C CA . ALA A 1 102 ? 8.633 -11.989 -14.490 1.00 81.44 102 ALA A CA 1
ATOM 796 C C . ALA A 1 102 ? 10.137 -12.133 -14.215 1.00 81.44 102 ALA A C 1
ATOM 798 O O . ALA A 1 102 ? 10.630 -13.177 -13.776 1.00 81.44 102 ALA A O 1
ATOM 799 N N . ARG A 1 103 ? 10.880 -11.060 -14.480 1.00 78.88 103 ARG A N 1
ATOM 800 C CA . ARG A 1 103 ? 12.313 -10.958 -14.200 1.00 78.88 103 ARG A CA 1
ATOM 801 C C . ARG A 1 103 ? 12.566 -9.668 -13.438 1.00 78.88 103 ARG A C 1
ATOM 803 O O . ARG A 1 103 ? 11.947 -8.648 -13.736 1.00 78.88 103 ARG A O 1
ATOM 810 N N . LEU A 1 104 ? 13.462 -9.724 -12.457 1.00 79.12 104 LEU A N 1
ATOM 811 C CA . LEU A 1 104 ? 13.954 -8.526 -11.790 1.00 79.12 104 LEU A CA 1
ATOM 812 C C . LEU A 1 104 ? 14.853 -7.766 -12.768 1.00 79.12 104 LEU A C 1
ATOM 814 O O . LEU A 1 104 ? 15.777 -8.340 -13.342 1.00 79.12 104 LEU A O 1
ATOM 818 N N . VAL A 1 105 ? 14.558 -6.485 -12.964 1.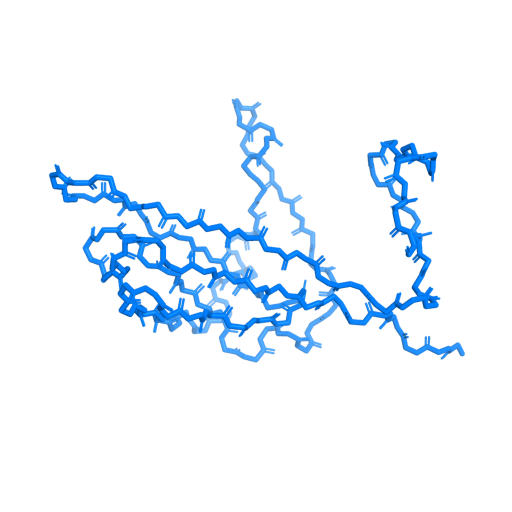00 80.44 105 VAL A N 1
ATOM 819 C CA . VAL A 1 105 ? 15.333 -5.572 -13.805 1.00 80.44 105 VAL A CA 1
ATOM 820 C C . VAL A 1 105 ? 15.827 -4.463 -12.882 1.00 80.44 105 VAL A C 1
ATOM 822 O O . VAL A 1 105 ? 15.003 -3.804 -12.256 1.00 80.44 105 VAL A O 1
ATOM 825 N N . ASP A 1 106 ? 17.147 -4.314 -12.760 1.00 81.00 106 ASP A N 1
ATOM 826 C CA . ASP A 1 106 ? 17.811 -3.336 -11.877 1.00 81.00 106 ASP A CA 1
ATOM 827 C C . ASP A 1 106 ? 17.346 -3.375 -10.399 1.00 81.00 106 ASP A C 1
ATOM 829 O O . ASP A 1 106 ? 16.788 -2.404 -9.878 1.00 81.00 106 ASP A O 1
ATOM 833 N N . PRO A 1 107 ? 17.515 -4.510 -9.690 1.00 77.94 107 PRO A N 1
ATOM 834 C CA . PRO A 1 107 ? 17.118 -4.591 -8.293 1.00 77.94 107 PRO A CA 1
ATOM 835 C C . PRO A 1 107 ? 18.019 -3.696 -7.428 1.00 77.94 107 PRO A C 1
ATOM 837 O O . PRO A 1 107 ? 19.234 -3.869 -7.381 1.00 77.94 107 PRO A O 1
ATOM 840 N N . LYS A 1 108 ? 17.412 -2.754 -6.698 1.00 74.81 108 LYS A N 1
ATOM 841 C CA . LYS A 1 108 ? 18.137 -1.884 -5.752 1.00 74.81 108 LYS A CA 1
ATOM 842 C C . LYS A 1 108 ? 18.619 -2.617 -4.496 1.00 74.81 108 LYS A C 1
ATOM 844 O O . LYS A 1 108 ? 19.501 -2.124 -3.803 1.00 74.81 108 LYS A O 1
ATOM 849 N N . LEU A 1 109 ? 18.049 -3.787 -4.214 1.00 77.38 109 LEU A N 1
ATOM 850 C CA . LEU A 1 109 ? 18.457 -4.680 -3.135 1.00 77.38 109 LEU A CA 1
ATOM 851 C C . LEU A 1 109 ? 18.961 -5.994 -3.728 1.00 77.38 109 LEU A C 1
ATOM 853 O O . LEU A 1 109 ? 18.402 -6.486 -4.708 1.00 77.38 109 LEU A O 1
ATOM 857 N N . ALA A 1 110 ? 19.986 -6.584 -3.114 1.00 80.81 110 ALA A N 1
ATOM 858 C CA . ALA A 1 110 ? 20.409 -7.933 -3.466 1.00 80.81 110 ALA A CA 1
ATOM 859 C C . ALA A 1 110 ? 19.268 -8.917 -3.167 1.00 80.81 110 ALA A C 1
ATOM 861 O O . ALA A 1 110 ? 18.711 -8.916 -2.070 1.00 80.81 110 ALA A O 1
ATOM 862 N N . PHE A 1 111 ? 18.919 -9.743 -4.150 1.00 74.44 111 PHE A N 1
ATOM 863 C CA . PHE A 1 111 ? 17.917 -10.790 -3.998 1.00 74.44 111 PHE A CA 1
ATOM 864 C C . PHE A 1 111 ? 18.609 -12.142 -4.110 1.00 74.44 111 PHE A C 1
ATOM 866 O O . PHE A 1 111 ? 19.347 -12.367 -5.069 1.00 74.44 111 PHE A O 1
ATOM 873 N N . ASP A 1 112 ? 18.379 -13.028 -3.145 1.00 81.12 112 ASP A N 1
ATOM 874 C CA . ASP A 1 112 ? 18.866 -14.401 -3.213 1.00 81.12 112 ASP A CA 1
ATOM 875 C C . ASP A 1 112 ? 17.910 -15.223 -4.095 1.00 81.12 112 ASP A C 1
ATOM 877 O O . ASP A 1 112 ? 16.777 -15.491 -3.695 1.00 81.12 112 ASP A O 1
ATOM 881 N N . PRO A 1 113 ? 18.306 -15.626 -5.313 1.00 75.81 113 PRO A N 1
ATOM 882 C CA . PRO A 1 113 ? 17.423 -16.401 -6.174 1.00 75.81 113 PRO A CA 1
ATOM 883 C C . PRO A 1 113 ? 17.151 -17.808 -5.621 1.00 75.81 113 PRO A C 1
ATOM 885 O O . PRO A 1 113 ? 16.196 -18.442 -6.064 1.00 75.81 113 PRO A O 1
ATOM 888 N N . SER A 1 114 ? 17.947 -18.306 -4.666 1.00 82.00 114 SER A N 1
ATOM 889 C CA . SER A 1 114 ? 17.770 -19.643 -4.089 1.00 82.00 114 SER A CA 1
ATOM 890 C C . SER A 1 114 ? 16.548 -19.754 -3.175 1.00 82.00 114 SER A C 1
ATOM 892 O O . SER A 1 114 ? 16.040 -20.856 -2.978 1.00 82.00 114 SER A O 1
ATOM 894 N N . VAL A 1 115 ? 16.027 -18.627 -2.672 1.00 78.94 115 VAL A N 1
ATOM 895 C CA . VAL A 1 115 ? 14.799 -18.600 -1.860 1.00 78.94 115 VAL A CA 1
ATOM 896 C C . VAL A 1 115 ? 13.522 -18.490 -2.699 1.00 78.94 115 VAL A C 1
ATOM 898 O O . VAL A 1 115 ? 12.424 -18.423 -2.148 1.00 78.94 115 VAL A O 1
ATOM 901 N N . ALA A 1 116 ? 13.636 -18.459 -4.031 1.00 70.38 116 ALA A N 1
ATOM 902 C CA . ALA A 1 116 ? 12.477 -18.475 -4.911 1.00 70.38 116 ALA A CA 1
ATOM 903 C C . ALA A 1 116 ? 11.784 -19.846 -4.846 1.00 70.38 116 ALA A C 1
ATOM 905 O O . ALA A 1 116 ? 12.362 -20.868 -5.213 1.00 70.38 116 ALA A O 1
ATOM 906 N N . VAL A 1 117 ? 10.530 -19.858 -4.394 1.00 65.19 117 VAL A N 1
ATOM 907 C CA . VAL A 1 117 ? 9.675 -21.051 -4.396 1.00 65.19 117 VAL A CA 1
ATOM 908 C C . VAL A 1 117 ? 8.830 -21.021 -5.670 1.00 65.19 117 VAL A C 1
ATOM 910 O O . VAL A 1 117 ? 8.109 -20.047 -5.895 1.00 65.19 117 VAL A O 1
ATOM 913 N N . ALA A 1 118 ? 8.981 -22.046 -6.514 1.00 59.25 118 ALA A N 1
ATOM 914 C CA . ALA A 1 118 ? 8.247 -22.220 -7.772 1.00 59.25 118 ALA A CA 1
ATOM 915 C C . ALA A 1 118 ? 6.923 -22.967 -7.571 1.00 59.25 118 ALA A C 1
ATOM 917 O O . ALA A 1 118 ? 6.890 -23.878 -6.712 1.00 59.25 118 ALA A O 1
#

Secondary structure (DSSP, 8-state):
-PPP---EEEEEESS-B-TTTT-EEEETTGGGS-----B--TT-TT--B--HHHHTTS-EEEE-B-TT-EEEEETTS-EEEPP--SSS---EEEEEE--TT----S-SS---GGG---

pLDDT: mean 8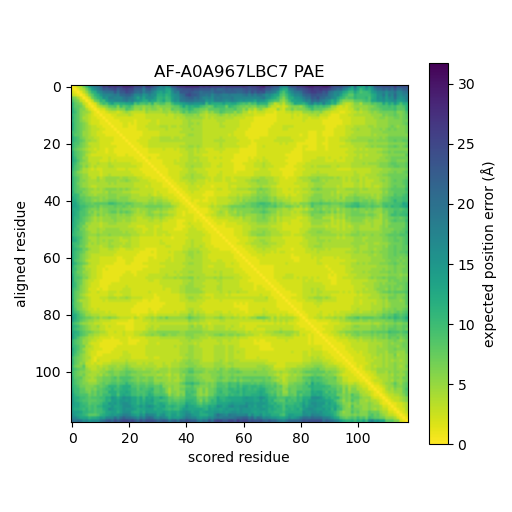8.83, std 11.09, range [40.34, 97.88]

Foldseek 3Di:
DPPAWKKKKKKFWQAWFDLQQWAKWWFPPQLVDDQADWDADPVGRPPTDHPPVVVVVTDTHGDTAHRRGMDMDIPRIDMGTDHNNDPDHTDMDMDMDTPPPHDDDPDPDDDDCVPDDD

Solvent-accessible surface area (backbone atoms only — not comparable to full-atom values): 7293 Å² total; per-residue (Å²): 130,81,76,80,70,70,35,36,37,39,37,37,23,73,30,57,30,34,81,58,44,23,21,42,28,37,26,62,74,37,50,77,50,74,90,72,72,67,48,48,53,93,94,35,76,83,53,69,36,60,53,65,88,60,51,72,76,38,60,68,45,77,52,64,34,54,58,75,33,72,50,79,45,53,66,46,40,44,68,48,65,50,73,61,77,55,99,62,88,64,49,68,49,76,48,78,46,68,53,93,85,52,75,91,73,85,68,93,58,94,74,70,74,85,75,65,83,129

Nearest PDB structures (foldseek):
  4xac-assembly1_A  TM=7.617E-01  e=2.345E-04  Micromonospora carbonacea
  4xab-assembly1_A  TM=7.832E-01  e=2.481E-04  Micromonospora carbonacea
  2opw-assembly1_A  TM=7.397E-01  e=2.778E-04  Homo sapiens
  6s0r-assembly2_B  TM=7.764E-01  e=1.207E-03  Streptomyces kanamyceticus
  7cl2-assembly3_F  TM=7.003E-01  e=3.156E-03  Streptomyces kanamyceticus

Mean predicted aligned error: 5.33 Å

Sequence (118 aa):
MPPPAARKLWEFALDEATFENGCLFSGDGSNHEPILDHIAPPDEPFNLQVPPEIASRYRMTAAPVPRGGVSFHHGHTLHQSSANTSDRFRRAAAIHYLRNDARLVDPKLAFDPSVAVA

Radius of gyration: 15.85 Å; Cα contacts (8 Å, |Δi|>4): 191; chains: 1; bounding box: 34×40×46 Å